Protein AF-A0A924KN36-F1 (afdb_monomer)

Solvent-accessible surface area (backbone atoms only — not comparable to full-atom values): 5949 Å² total; per-residue (Å²): 64,39,38,25,55,24,90,36,31,42,28,86,90,70,80,43,76,40,42,61,75,42,75,45,60,59,66,27,65,76,40,95,80,52,50,82,88,72,61,79,42,69,80,52,89,60,51,69,47,77,50,58,60,70,59,51,55,55,40,48,77,72,33,70,68,56,38,51,54,50,51,52,56,54,51,62,50,49,79,75,40,70,72,63,52,56,54,54,54,50,50,54,57,50,54,62,52,64,78,77,110

Nearest PDB structures (foldseek):
  7ff9-assembly1_B  TM=7.484E-01  e=1.204E-02  Pseudomonas aeruginosa PAO1
  7ff9-assembly4_G  TM=7.423E-01  e=2.787E-02  Pseudomonas aeruginosa PAO1
  4i0b-assembly1_A  TM=7.590E-01  e=3.458E-01  Escherichia coli K-12
  4i01-assembly1_B  TM=7.551E-01  e=3.935E-01  Escherichia coli K-12
  8wtz-assembly1_B  TM=7.582E-01  e=1.977E+00  Arabidopsis thaliana

Secondary structure (DSSP, 8-state):
-EEEE-S-EE-TTT-PPB-TT-EES-HHHHSTT----S--EESS--EEEE--HHHHHHHHHH-HHHHHHHHHHHHHHHTT-HHHHHHHHHHHHHHHHHTT-

Sequence (101 aa):
MDVGRCNTLLPPDIKKRLVAGDMLGEVAIFSDQATRSTTAVCEKECELLRIKREKVLEFFYQDKTLEFQIARALSHYVAGNTEMVADTRAEFSNSARAELA

pLDDT: mean 70.56, std 14.22, range [45.03, 88.56]

Radius of gyration: 15.41 Å; Cα contacts (8 Å, |Δi|>4): 116; chains: 1; bounding box: 33×20×51 Å

Foldseek 3Di:
DKAWAACFKAFPVQRDTDHHGADDLLCLLPDPNSDDPTDIDGPDDMDIDDDDSVVLVVCCVVPPVSVVSSVVNVVVVCVRDVPVVVVVVVVVVVVVVVVVD

Structure (mmCIF, N/CA/C/O backbone):
data_AF-A0A924KN36-F1
#
_entry.id   AF-A0A924KN36-F1
#
loop_
_atom_site.group_PDB
_atom_site.id
_atom_site.type_symbol
_atom_site.label_atom_id
_atom_site.label_alt_id
_atom_site.label_comp_id
_atom_site.label_asym_id
_atom_site.label_entity_id
_atom_site.label_seq_id
_atom_site.pdbx_PDB_ins_code
_atom_site.Cartn_x
_atom_site.Cartn_y
_atom_site.Cartn_z
_atom_site.occupancy
_atom_site.B_iso_or_equiv
_atom_site.auth_seq_id
_atom_site.auth_comp_id
_atom_site.auth_asym_id
_atom_site.auth_atom_id
_atom_site.pdbx_PDB_model_num
ATOM 1 N N . MET A 1 1 ? -5.012 2.715 -1.083 1.00 68.38 1 MET A N 1
ATOM 2 C CA . MET A 1 1 ? -4.383 1.533 -1.697 1.00 68.38 1 MET A CA 1
ATOM 3 C C . MET A 1 1 ? -4.268 1.797 -3.174 1.00 68.38 1 MET A C 1
ATOM 5 O O . MET A 1 1 ? -5.231 2.312 -3.742 1.00 68.38 1 MET A O 1
ATOM 9 N N . ASP A 1 2 ? -3.129 1.464 -3.761 1.00 70.25 2 ASP A N 1
ATOM 10 C CA . ASP A 1 2 ? -2.884 1.656 -5.185 1.00 70.25 2 ASP A CA 1
ATOM 11 C C . ASP A 1 2 ? -2.454 0.309 -5.815 1.00 70.25 2 ASP A C 1
ATOM 13 O O . ASP A 1 2 ? -1.676 -0.430 -5.210 1.00 70.25 2 ASP A O 1
ATOM 17 N N . VAL A 1 3 ? -2.999 -0.038 -6.987 1.00 59.03 3 VAL A N 1
ATOM 18 C CA . VAL A 1 3 ? -2.725 -1.272 -7.759 1.00 59.03 3 VAL A CA 1
ATOM 19 C C . VAL A 1 3 ? -2.538 -0.877 -9.215 1.00 59.03 3 VAL A C 1
ATOM 21 O O . VAL A 1 3 ? -3.402 -0.204 -9.760 1.00 59.03 3 VAL A O 1
ATOM 24 N N . GLY A 1 4 ? -1.458 -1.263 -9.888 1.00 60.97 4 GLY A N 1
ATOM 25 C CA . GLY A 1 4 ? -1.200 -0.683 -11.209 1.00 60.97 4 GLY A CA 1
ATOM 26 C C . GLY A 1 4 ? -0.291 -1.473 -12.123 1.00 60.97 4 GLY A C 1
ATOM 27 O O . GLY A 1 4 ? 0.305 -2.460 -11.707 1.00 60.97 4 GLY A O 1
ATOM 28 N N . ARG A 1 5 ? -0.178 -1.022 -13.379 1.00 56.69 5 ARG A N 1
ATOM 29 C CA . ARG A 1 5 ? 0.869 -1.457 -14.309 1.00 56.69 5 ARG A CA 1
ATOM 30 C C . ARG A 1 5 ? 2.094 -0.596 -14.054 1.00 56.69 5 ARG A C 1
ATOM 32 O O . ARG A 1 5 ? 2.169 0.547 -14.495 1.00 56.69 5 ARG A O 1
ATOM 39 N N . CYS A 1 6 ? 3.050 -1.154 -13.332 1.00 56.19 6 CYS A N 1
ATOM 40 C CA . CYS A 1 6 ? 4.325 -0.507 -13.094 1.00 56.19 6 CYS A CA 1
ATOM 41 C C . CYS A 1 6 ? 5.425 -1.506 -13.413 1.00 56.19 6 CYS A C 1
ATOM 43 O O . CYS A 1 6 ? 5.392 -2.632 -12.932 1.00 56.19 6 CYS A O 1
ATOM 45 N N . ASN A 1 7 ? 6.377 -1.122 -14.262 1.00 50.53 7 ASN A N 1
ATOM 46 C CA . ASN A 1 7 ? 7.494 -2.008 -14.579 1.00 50.53 7 ASN A CA 1
ATOM 47 C C . ASN A 1 7 ? 8.603 -1.926 -13.534 1.00 50.53 7 ASN A C 1
ATOM 49 O O . ASN A 1 7 ? 9.458 -2.805 -13.551 1.00 50.53 7 ASN A O 1
ATOM 53 N N . THR A 1 8 ? 8.586 -0.926 -12.637 1.00 55.38 8 THR A N 1
ATOM 54 C CA . THR A 1 8 ? 9.275 -0.921 -11.336 1.00 55.38 8 THR A CA 1
ATOM 55 C C . THR A 1 8 ? 8.839 0.252 -10.462 1.00 55.38 8 THR A C 1
ATOM 57 O O . THR A 1 8 ? 8.975 1.412 -10.857 1.00 55.38 8 THR A O 1
ATOM 60 N N . LEU A 1 9 ? 8.472 -0.060 -9.221 1.00 56.59 9 LEU A N 1
ATOM 61 C CA . LEU A 1 9 ? 8.456 0.887 -8.111 1.00 56.59 9 LEU A CA 1
ATOM 62 C C . LEU A 1 9 ? 9.396 0.408 -6.999 1.00 56.59 9 LEU A C 1
ATOM 64 O O . LEU A 1 9 ? 9.377 -0.780 -6.672 1.00 56.59 9 LEU A O 1
ATOM 68 N N . LEU A 1 10 ? 10.215 1.310 -6.447 1.00 56.47 10 LEU A N 1
ATOM 69 C CA . LEU A 1 10 ? 11.213 0.984 -5.424 1.00 56.47 10 LEU A CA 1
ATOM 70 C C . LEU A 1 10 ? 10.934 1.776 -4.140 1.00 56.47 10 LEU A C 1
ATOM 72 O O . LEU A 1 10 ? 11.032 3.007 -4.152 1.00 56.47 10 LEU A O 1
ATOM 76 N N . PRO A 1 11 ? 10.585 1.110 -3.027 1.00 58.56 11 PRO A N 1
ATOM 77 C CA . PRO A 1 11 ? 10.660 1.721 -1.719 1.00 58.56 11 PRO A CA 1
ATOM 78 C C . PRO A 1 11 ? 12.130 1.781 -1.293 1.00 58.56 11 PRO A C 1
ATOM 80 O O . PRO A 1 11 ? 12.760 0.719 -1.198 1.00 58.56 11 PRO A O 1
ATOM 83 N N . PRO A 1 12 ? 12.701 2.979 -1.065 1.00 53.84 12 PRO A N 1
ATOM 84 C CA . PRO A 1 12 ? 14.133 3.147 -0.816 1.00 53.84 12 PRO A CA 1
ATOM 85 C C . PRO A 1 12 ? 14.610 2.351 0.406 1.00 53.84 12 PRO A C 1
ATOM 87 O O . PRO A 1 12 ? 15.744 1.879 0.421 1.00 53.84 12 PRO A O 1
ATOM 90 N N . ASP A 1 13 ? 13.716 2.109 1.366 1.00 57.16 13 ASP A N 1
ATOM 91 C CA . ASP A 1 13 ? 14.040 1.456 2.636 1.00 57.16 13 ASP A CA 1
ATOM 92 C C . ASP A 1 13 ? 13.887 -0.076 2.589 1.00 57.16 13 ASP A C 1
ATOM 94 O O . ASP A 1 13 ? 14.480 -0.782 3.397 1.00 57.16 13 ASP A O 1
ATOM 98 N N . ILE A 1 14 ? 13.112 -0.611 1.634 1.00 63.16 14 ILE A N 1
ATOM 99 C CA . ILE A 1 14 ? 12.694 -2.031 1.613 1.00 63.16 14 ILE A CA 1
ATOM 100 C C . ILE A 1 14 ? 13.336 -2.796 0.438 1.00 63.16 14 ILE A C 1
ATOM 102 O O . ILE A 1 14 ? 13.199 -4.011 0.330 1.00 63.16 14 ILE A O 1
ATOM 106 N N . LYS A 1 15 ? 14.065 -2.110 -0.462 1.00 65.56 15 LYS A N 1
ATOM 107 C CA . LYS A 1 15 ? 14.733 -2.695 -1.652 1.00 65.56 15 LYS A CA 1
ATOM 108 C C . LYS A 1 15 ? 13.836 -3.644 -2.470 1.00 65.56 15 LYS A C 1
ATOM 110 O O . LYS A 1 15 ? 14.321 -4.555 -3.140 1.00 65.56 15 LYS A O 1
ATOM 115 N N . LYS A 1 16 ? 12.519 -3.434 -2.433 1.00 71.56 16 LYS A N 1
ATOM 116 C CA . LYS A 1 16 ? 11.531 -4.280 -3.107 1.00 71.56 16 LYS A CA 1
ATOM 117 C C . LYS A 1 16 ? 11.117 -3.637 -4.423 1.00 71.56 16 LYS A C 1
ATOM 119 O O . LYS A 1 16 ? 10.867 -2.442 -4.472 1.00 71.56 16 LYS A O 1
ATOM 124 N N . ARG A 1 17 ? 11.042 -4.421 -5.494 1.00 77.12 17 ARG A N 1
ATOM 125 C CA . ARG A 1 17 ? 10.588 -3.966 -6.814 1.00 77.12 17 ARG A CA 1
ATOM 126 C C . ARG A 1 17 ? 9.138 -4.395 -6.995 1.00 77.12 17 ARG A C 1
ATOM 128 O O . ARG A 1 17 ? 8.881 -5.593 -6.957 1.00 77.12 17 ARG A O 1
ATOM 135 N N . LEU A 1 18 ? 8.221 -3.443 -7.159 1.00 79.25 18 LEU A N 1
ATOM 136 C CA . LEU A 1 18 ? 6.828 -3.757 -7.496 1.00 79.25 18 LEU A CA 1
ATOM 137 C C . LEU A 1 18 ? 6.640 -3.820 -9.012 1.00 79.25 18 LEU A C 1
ATOM 139 O O . LEU A 1 18 ? 7.189 -2.983 -9.738 1.00 79.25 18 LEU A O 1
ATOM 143 N N . VAL A 1 19 ? 5.858 -4.796 -9.461 1.00 80.06 19 VAL A N 1
ATOM 144 C CA . VAL A 1 19 ? 5.500 -5.034 -10.861 1.00 80.06 19 VAL A CA 1
ATOM 145 C C . VAL A 1 19 ? 3.999 -4.850 -11.102 1.00 80.06 19 VAL A C 1
ATOM 147 O O . VAL A 1 19 ? 3.222 -4.572 -10.189 1.00 80.06 19 VAL A O 1
ATOM 150 N N . ALA A 1 20 ? 3.570 -4.989 -12.358 1.00 83.50 20 ALA A N 1
ATOM 151 C CA . ALA A 1 20 ? 2.166 -4.883 -12.716 1.00 83.50 20 ALA A CA 1
ATOM 152 C C . ALA A 1 20 ? 1.289 -5.885 -11.942 1.00 83.50 20 ALA A C 1
ATOM 154 O O . ALA A 1 20 ? 1.548 -7.086 -11.971 1.00 83.50 20 ALA A O 1
ATOM 155 N N . GLY A 1 21 ? 0.227 -5.386 -11.307 1.00 81.19 21 GLY A N 1
ATOM 156 C CA . GLY A 1 21 ? -0.683 -6.188 -10.481 1.00 81.19 21 GLY A CA 1
ATOM 157 C C . GLY A 1 21 ? -0.294 -6.268 -9.004 1.00 81.19 21 GLY A C 1
ATOM 158 O O . GLY A 1 21 ? -1.105 -6.728 -8.202 1.00 81.19 21 GLY A O 1
ATOM 159 N N . ASP A 1 22 ? 0.886 -5.772 -8.628 1.00 81.44 22 ASP A N 1
ATOM 160 C CA . ASP A 1 22 ? 1.234 -5.616 -7.221 1.00 81.44 22 ASP A CA 1
ATOM 161 C C . ASP A 1 22 ? 0.412 -4.499 -6.568 1.00 81.44 22 ASP A C 1
ATOM 163 O O . ASP A 1 22 ? -0.014 -3.527 -7.202 1.00 81.44 22 ASP A O 1
ATOM 167 N N . MET A 1 23 ? 0.220 -4.653 -5.262 1.00 80.81 23 MET A N 1
ATOM 168 C CA . MET A 1 23 ? -0.523 -3.737 -4.410 1.00 80.81 23 MET A CA 1
ATOM 169 C C . MET A 1 23 ? 0.431 -2.998 -3.473 1.00 80.81 23 MET A C 1
ATOM 171 O O . MET A 1 23 ? 1.388 -3.591 -2.975 1.00 80.81 23 MET A O 1
ATOM 175 N N . LEU A 1 24 ? 0.150 -1.718 -3.215 1.00 84.38 24 LEU A N 1
ATOM 176 C CA . LEU A 1 24 ? 0.857 -0.933 -2.205 1.00 84.38 24 LEU A CA 1
ATOM 177 C C . LEU A 1 24 ? -0.070 -0.053 -1.355 1.00 84.38 24 LEU A C 1
ATOM 179 O O . LEU A 1 24 ? -1.178 0.333 -1.752 1.00 84.38 24 LEU A O 1
ATOM 183 N N . GLY A 1 25 ? 0.434 0.312 -0.176 1.00 82.44 25 GLY A N 1
ATOM 184 C CA . GLY A 1 25 ? -0.260 1.168 0.787 1.00 82.44 25 GLY A CA 1
ATOM 185 C C . GLY A 1 25 ? -1.289 0.419 1.634 1.00 82.44 25 GLY A C 1
ATOM 186 O O . GLY A 1 25 ? -2.144 1.047 2.252 1.00 82.44 25 GLY A O 1
ATOM 187 N N . GLU A 1 26 ? -1.216 -0.907 1.647 1.00 81.81 26 GLU A N 1
ATOM 188 C CA . GLU A 1 26 ? -2.020 -1.818 2.451 1.00 81.81 26 GLU A CA 1
ATOM 189 C C . GLU A 1 26 ? -1.683 -1.713 3.939 1.00 81.81 26 GLU A C 1
ATOM 191 O O . GLU A 1 26 ? -2.592 -1.659 4.759 1.00 81.81 26 GLU A O 1
ATOM 196 N N . VAL A 1 27 ? -0.404 -1.557 4.300 1.00 81.25 27 VAL A N 1
ATOM 197 C CA . VAL A 1 27 ? 0.014 -1.411 5.707 1.00 81.25 27 VAL A CA 1
ATOM 198 C C . VAL A 1 27 ? -0.671 -0.210 6.362 1.00 81.25 27 VAL A C 1
ATOM 200 O O . VAL A 1 27 ? -1.223 -0.319 7.451 1.00 81.25 27 VAL A O 1
ATOM 203 N N . ALA A 1 28 ? -0.727 0.923 5.658 1.00 82.75 28 ALA A N 1
ATOM 204 C CA . ALA A 1 28 ? -1.367 2.137 6.156 1.00 82.75 28 ALA A CA 1
ATOM 205 C C . ALA A 1 28 ? -2.894 2.012 6.297 1.00 82.75 28 ALA A C 1
ATOM 207 O O . ALA A 1 28 ? -3.503 2.856 6.940 1.00 82.75 28 ALA A O 1
ATOM 208 N N . ILE A 1 29 ? -3.540 1.011 5.690 1.00 83.44 29 ILE A N 1
ATOM 209 C CA . ILE A 1 29 ? -4.986 0.764 5.845 1.00 83.44 29 ILE A CA 1
ATOM 210 C C . ILE A 1 29 ? -5.278 0.040 7.156 1.00 83.44 29 ILE A C 1
ATOM 212 O O . ILE A 1 29 ? -6.335 0.267 7.738 1.00 83.44 29 ILE A O 1
ATOM 216 N N . PHE A 1 30 ? -4.350 -0.796 7.618 1.00 79.12 30 PHE A N 1
ATOM 217 C CA . PHE A 1 30 ? -4.535 -1.646 8.794 1.00 79.12 30 PHE A CA 1
ATOM 218 C C . PHE A 1 30 ? -3.700 -1.210 10.002 1.00 79.12 30 PHE A C 1
ATOM 220 O O . PHE A 1 30 ? -3.836 -1.805 11.060 1.00 79.12 30 PHE A O 1
ATOM 227 N N . SER A 1 31 ? -2.875 -0.165 9.876 1.00 77.31 31 SER A N 1
ATOM 228 C CA . SER A 1 31 ? -2.196 0.445 11.019 1.00 77.31 31 SER A CA 1
ATOM 229 C C . SER A 1 31 ? -3.127 1.360 11.816 1.00 77.31 31 SER A C 1
ATOM 231 O O . SER A 1 31 ? -3.960 2.077 11.240 1.00 77.31 31 SER A O 1
ATOM 233 N N . ASP A 1 32 ? -2.929 1.382 13.136 1.00 73.38 32 ASP A N 1
ATOM 234 C CA . ASP A 1 32 ? -3.721 2.175 14.087 1.00 73.38 32 ASP A CA 1
ATOM 235 C C . ASP A 1 32 ? -3.716 3.666 13.753 1.00 73.38 32 ASP A C 1
ATOM 237 O O . ASP A 1 32 ? -4.742 4.339 13.822 1.00 73.38 32 ASP A O 1
ATOM 241 N N . GLN A 1 33 ? -2.558 4.186 13.338 1.00 76.94 33 GLN A N 1
ATOM 242 C CA . GLN A 1 33 ? -2.384 5.610 13.043 1.00 76.94 33 GLN A CA 1
ATOM 243 C C . GLN A 1 33 ? -2.534 5.965 11.561 1.00 76.94 33 GLN A C 1
ATOM 245 O O . GLN A 1 33 ? -2.345 7.121 11.188 1.00 76.94 33 GLN A O 1
ATOM 250 N N . ALA A 1 34 ? -2.858 4.996 10.700 1.00 78.69 34 ALA A N 1
ATOM 251 C CA . ALA A 1 34 ? -2.997 5.205 9.258 1.00 78.69 34 ALA A CA 1
ATOM 252 C C . ALA A 1 34 ? -1.774 5.869 8.585 1.00 78.69 34 ALA A C 1
ATOM 254 O O . ALA A 1 34 ? -1.899 6.561 7.569 1.00 78.69 34 ALA A O 1
ATOM 255 N N . THR A 1 35 ? -0.582 5.692 9.156 1.00 78.06 35 THR A N 1
ATOM 256 C CA . THR A 1 35 ? 0.641 6.364 8.711 1.00 78.06 35 THR A CA 1
ATOM 257 C C . THR A 1 35 ? 1.287 5.645 7.531 1.00 78.06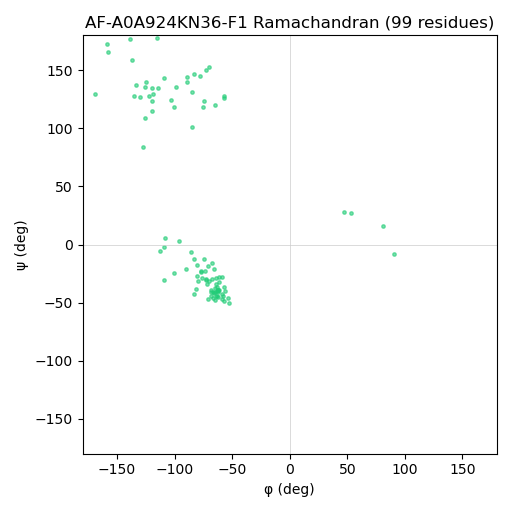 35 THR A C 1
ATOM 259 O O . THR A 1 35 ? 1.235 4.421 7.394 1.00 78.06 35 THR A O 1
ATOM 262 N N . ARG A 1 36 ? 1.920 6.427 6.649 1.00 80.81 36 ARG A N 1
ATOM 263 C CA . ARG A 1 36 ? 2.738 5.900 5.552 1.00 80.81 36 ARG A CA 1
ATOM 264 C C . ARG A 1 36 ? 3.950 5.173 6.146 1.00 80.81 36 ARG A C 1
ATOM 266 O O . ARG A 1 36 ? 4.759 5.810 6.810 1.00 80.81 36 ARG A O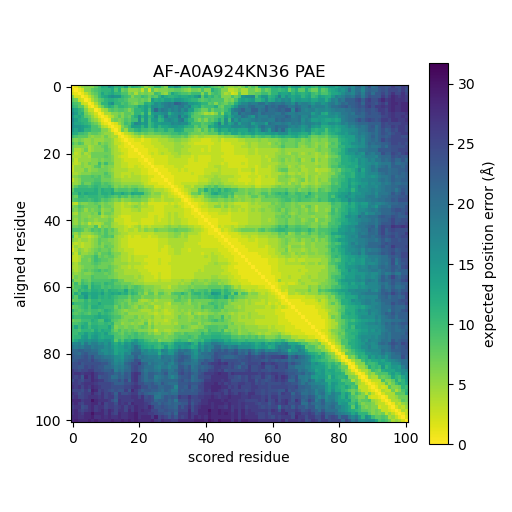 1
ATOM 273 N N . SER A 1 37 ? 4.095 3.880 5.855 1.00 78.62 37 SER A N 1
ATOM 274 C CA . SER A 1 37 ? 5.209 3.064 6.359 1.00 78.62 37 SER A CA 1
ATOM 275 C C . SER A 1 37 ? 6.510 3.230 5.567 1.00 78.62 37 SER A C 1
ATOM 277 O O . SER A 1 37 ? 7.587 3.032 6.112 1.00 78.62 37 SER A O 1
ATOM 279 N N . THR A 1 38 ? 6.431 3.592 4.283 1.00 79.75 38 THR A N 1
ATOM 280 C CA . THR A 1 38 ? 7.599 3.860 3.428 1.00 79.75 38 THR A CA 1
ATOM 281 C C . THR A 1 38 ? 7.219 4.747 2.240 1.00 79.75 38 THR A C 1
ATOM 283 O O . THR A 1 38 ? 6.038 4.946 1.929 1.00 79.75 38 THR A O 1
ATOM 286 N N . THR A 1 39 ? 8.219 5.296 1.558 1.00 81.62 39 THR A N 1
ATOM 287 C CA . THR A 1 39 ? 8.028 6.060 0.321 1.00 81.62 39 THR A CA 1
ATOM 288 C C . THR A 1 39 ? 8.079 5.132 -0.882 1.00 81.62 39 THR A C 1
ATOM 290 O O . THR A 1 39 ? 8.842 4.186 -0.903 1.00 81.62 39 THR A O 1
ATOM 293 N N . ALA A 1 40 ? 7.269 5.401 -1.897 1.00 81.44 40 ALA A N 1
ATOM 294 C CA . ALA A 1 40 ? 7.211 4.629 -3.126 1.00 81.44 40 ALA A CA 1
ATOM 295 C C . ALA A 1 40 ? 7.571 5.557 -4.293 1.00 81.44 40 ALA A C 1
ATOM 297 O O . ALA A 1 40 ? 6.936 6.603 -4.439 1.00 81.44 40 ALA A O 1
ATOM 298 N N . VAL A 1 41 ? 8.592 5.209 -5.083 1.00 83.69 41 VAL A N 1
ATOM 299 C CA . VAL A 1 41 ? 9.061 6.029 -6.216 1.00 83.69 41 VAL A CA 1
ATOM 300 C C . VAL A 1 41 ? 8.998 5.222 -7.509 1.00 83.69 41 VAL A C 1
ATOM 302 O O . VAL A 1 41 ? 9.527 4.111 -7.580 1.00 83.69 41 VAL A O 1
ATOM 305 N N . CYS A 1 42 ? 8.350 5.780 -8.531 1.00 83.69 42 CYS A N 1
ATOM 306 C CA . CYS A 1 42 ? 8.293 5.180 -9.860 1.00 83.69 42 CYS A CA 1
ATOM 307 C C . CYS A 1 42 ? 9.645 5.353 -10.570 1.00 83.69 42 CYS A C 1
ATOM 309 O O . CYS A 1 42 ? 10.107 6.479 -10.740 1.00 83.69 42 CYS A O 1
ATOM 311 N N . GLU A 1 43 ? 10.270 4.260 -11.018 1.00 82.50 43 GLU A N 1
ATOM 312 C CA . GLU A 1 43 ? 11.492 4.339 -11.844 1.00 82.50 43 GLU A CA 1
ATOM 313 C C . GLU A 1 43 ? 11.185 4.704 -13.307 1.00 82.50 43 GLU A C 1
ATOM 315 O O . GLU A 1 43 ? 12.055 5.171 -14.040 1.00 82.50 43 GLU A O 1
ATOM 320 N N . LYS A 1 44 ? 9.951 4.438 -13.747 1.00 81.31 44 LYS A N 1
ATOM 321 C CA . LYS A 1 44 ? 9.436 4.685 -15.099 1.00 81.31 44 LYS A CA 1
ATOM 322 C C . LYS A 1 44 ? 8.012 5.228 -15.010 1.00 81.31 44 LYS A C 1
ATOM 324 O O . LYS A 1 44 ? 7.443 5.304 -13.925 1.00 81.31 44 LYS A O 1
ATOM 329 N N . GLU A 1 45 ? 7.426 5.567 -16.151 1.00 84.19 45 GLU A N 1
ATOM 330 C CA . GLU A 1 45 ? 5.996 5.854 -16.234 1.00 84.19 45 GLU A CA 1
ATOM 331 C C . GLU A 1 45 ? 5.183 4.649 -15.729 1.00 84.19 45 GLU A C 1
ATOM 333 O O . GLU A 1 45 ? 5.404 3.512 -16.156 1.00 84.19 45 GLU A O 1
ATOM 338 N N . CYS A 1 46 ? 4.295 4.898 -14.766 1.00 85.25 46 CYS A N 1
ATOM 339 C CA . CYS A 1 46 ? 3.458 3.883 -14.138 1.00 85.25 46 CYS A CA 1
ATOM 340 C C . CYS A 1 46 ? 2.015 4.378 -14.068 1.00 85.25 46 CYS A C 1
ATOM 342 O O . CYS A 1 46 ? 1.759 5.520 -13.689 1.00 85.25 46 CYS A O 1
ATOM 344 N N . GLU A 1 47 ? 1.077 3.488 -14.374 1.00 87.31 47 GLU A N 1
ATOM 345 C CA . GLU A 1 47 ? -0.354 3.731 -14.210 1.00 87.31 47 GLU A CA 1
ATOM 346 C C . GLU A 1 47 ? -0.840 3.006 -12.960 1.00 87.31 47 GLU A C 1
ATOM 348 O O . GLU A 1 47 ? -0.665 1.791 -12.842 1.00 87.31 47 GLU A O 1
ATOM 353 N N . LEU A 1 48 ? -1.459 3.741 -12.034 1.00 86.69 48 LEU A N 1
ATOM 354 C CA . LEU A 1 48 ? -1.963 3.211 -10.770 1.00 86.69 48 LEU A CA 1
ATOM 355 C C . LEU A 1 48 ? -3.482 3.398 -10.673 1.00 86.69 48 LEU A C 1
ATOM 357 O O . LEU A 1 48 ? -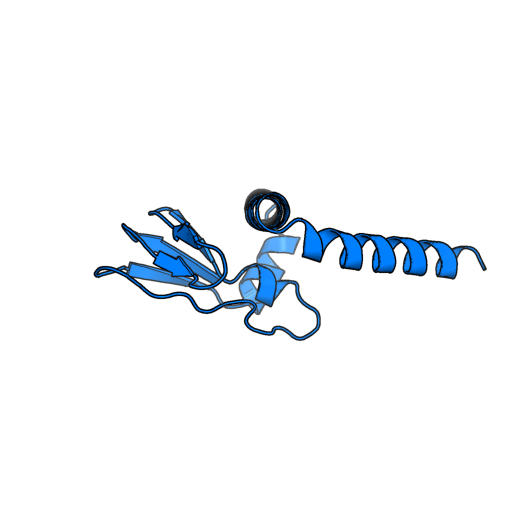4.000 4.499 -10.846 1.00 86.69 48 LEU A O 1
ATOM 361 N N . LEU A 1 49 ? -4.190 2.325 -10.339 1.00 87.12 49 LEU A N 1
ATOM 362 C CA . LEU A 1 49 ? -5.578 2.341 -9.894 1.00 87.12 49 LEU A CA 1
ATOM 363 C C . LEU A 1 49 ? -5.601 2.610 -8.396 1.00 87.12 49 LEU A C 1
ATOM 365 O O . LEU A 1 49 ? -4.909 1.938 -7.637 1.00 87.12 49 LEU A O 1
ATOM 369 N N . ARG A 1 50 ? -6.427 3.560 -7.961 1.00 88.19 50 ARG A N 1
ATOM 370 C CA . ARG A 1 50 ? -6.522 3.967 -6.558 1.00 88.19 50 ARG A CA 1
ATOM 371 C C . ARG A 1 50 ? -7.881 3.626 -5.973 1.00 88.19 50 ARG A C 1
ATOM 373 O O . ARG A 1 50 ? -8.912 3.961 -6.548 1.00 88.19 50 ARG A O 1
ATOM 380 N N . ILE A 1 51 ? -7.875 3.063 -4.770 1.00 87.50 51 ILE A N 1
ATOM 381 C CA . ILE A 1 51 ? -9.072 2.867 -3.949 1.00 87.50 51 ILE A CA 1
ATOM 382 C C . ILE A 1 51 ? -8.882 3.505 -2.566 1.00 87.50 51 ILE A C 1
ATOM 384 O O . ILE A 1 51 ? -7.795 3.475 -1.969 1.00 87.50 51 ILE A O 1
ATOM 388 N N . LYS A 1 52 ? -9.956 4.134 -2.076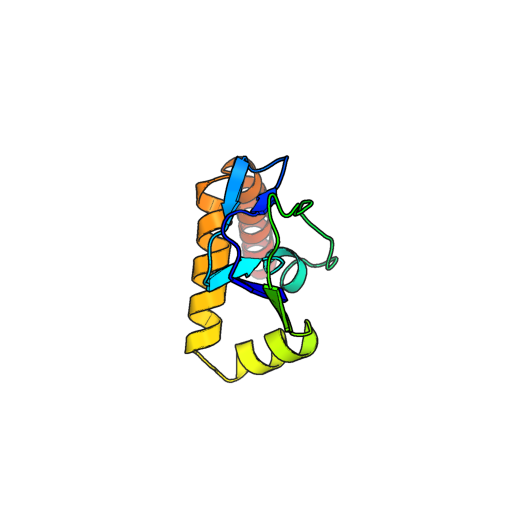 1.00 88.56 52 LYS A N 1
ATOM 389 C CA . LYS A 1 52 ? -10.002 4.789 -0.763 1.00 88.56 52 LYS A CA 1
ATOM 390 C C . LYS A 1 52 ? -10.033 3.759 0.369 1.00 88.56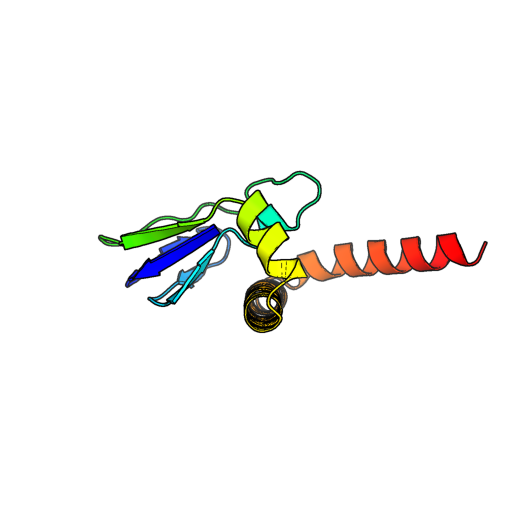 52 LYS A C 1
ATOM 392 O O . LYS A 1 52 ? -10.582 2.673 0.192 1.00 88.56 52 LYS A O 1
ATOM 397 N N . ARG A 1 53 ? -9.483 4.118 1.535 1.00 86.50 53 ARG A N 1
ATOM 398 C CA . ARG A 1 53 ? -9.401 3.244 2.721 1.00 86.50 53 ARG A CA 1
ATOM 399 C C . ARG A 1 53 ? -10.771 2.696 3.108 1.00 86.50 53 ARG A C 1
ATOM 401 O O . ARG A 1 53 ? -10.906 1.501 3.332 1.00 86.50 53 ARG A O 1
ATOM 408 N N . GLU A 1 54 ? -11.778 3.557 3.137 1.00 87.88 54 GLU A N 1
ATOM 409 C CA . GLU A 1 54 ? -13.126 3.218 3.592 1.00 87.88 54 GLU A CA 1
ATOM 410 C C . GLU A 1 54 ? -13.742 2.134 2.704 1.00 87.88 54 GLU A C 1
ATOM 412 O O . GLU A 1 54 ? -14.347 1.195 3.207 1.00 87.88 54 GLU A O 1
ATOM 417 N N . LYS A 1 55 ? -13.505 2.209 1.386 1.00 87.50 55 LYS A N 1
ATOM 418 C CA . LYS A 1 55 ? -13.965 1.186 0.440 1.00 87.50 55 LYS A CA 1
ATOM 419 C C . LYS A 1 55 ? -13.197 -0.122 0.547 1.00 87.50 55 LYS A C 1
ATOM 421 O O . LYS A 1 55 ? -13.795 -1.176 0.378 1.00 87.50 55 LYS A O 1
ATOM 426 N N . VAL A 1 56 ? -11.903 -0.073 0.860 1.00 85.75 56 VAL A N 1
ATOM 427 C CA . VAL A 1 56 ? -11.134 -1.295 1.135 1.00 85.75 56 VAL A CA 1
ATOM 428 C C . VAL A 1 56 ? -11.670 -1.995 2.380 1.00 85.75 56 VAL A C 1
ATOM 430 O O . VAL A 1 56 ? -11.870 -3.200 2.337 1.00 85.75 56 VAL A O 1
ATOM 433 N N . LEU A 1 57 ? -11.951 -1.254 3.456 1.00 84.56 57 LEU A N 1
ATOM 434 C CA . LEU A 1 57 ? -12.515 -1.823 4.683 1.00 84.56 57 LEU A CA 1
ATOM 435 C C . LEU A 1 57 ? -13.931 -2.369 4.463 1.00 84.56 57 LEU A C 1
ATOM 437 O O . LEU A 1 57 ? -14.235 -3.462 4.922 1.00 84.56 57 LEU A O 1
ATOM 441 N N . GLU A 1 58 ? -14.778 -1.655 3.720 1.00 86.56 58 GLU A N 1
ATOM 442 C CA . GLU A 1 58 ? -16.111 -2.139 3.336 1.00 86.56 58 GLU A CA 1
ATOM 443 C C . GLU A 1 58 ? -16.029 -3.470 2.578 1.00 86.56 58 GLU A C 1
ATOM 445 O O . GLU A 1 58 ? -16.698 -4.433 2.951 1.00 86.56 58 GLU A O 1
ATOM 450 N N . PHE A 1 59 ? -15.160 -3.558 1.567 1.00 84.06 59 PHE A N 1
ATOM 451 C CA . PHE A 1 59 ? -14.975 -4.793 0.810 1.00 84.06 59 PHE A CA 1
ATOM 452 C C . PHE A 1 59 ? -14.283 -5.893 1.608 1.00 84.06 59 PHE A C 1
ATOM 454 O O . PHE A 1 59 ? -14.602 -7.057 1.404 1.00 84.06 59 PHE A O 1
ATOM 461 N N . PHE A 1 60 ? -13.391 -5.561 2.541 1.00 80.12 60 PHE A N 1
ATOM 462 C CA . PHE A 1 60 ? -12.764 -6.545 3.423 1.00 80.12 60 PHE A CA 1
ATOM 463 C C . PHE A 1 60 ? -13.811 -7.346 4.214 1.00 80.12 60 PHE A C 1
ATOM 465 O O . PHE A 1 60 ? -13.662 -8.551 4.392 1.00 80.12 60 PHE A O 1
ATOM 472 N N . TYR A 1 61 ? -14.909 -6.706 4.625 1.00 80.06 61 TYR A N 1
ATOM 473 C CA . TYR A 1 61 ? -16.013 -7.385 5.311 1.00 80.06 61 TYR A CA 1
ATOM 474 C C . TYR A 1 61 ? -16.974 -8.135 4.375 1.00 80.06 61 TYR A C 1
ATOM 476 O O . TYR A 1 61 ? -17.741 -8.974 4.847 1.00 80.06 61 TYR A O 1
ATOM 484 N N . GLN A 1 62 ? -16.963 -7.843 3.072 1.00 86.50 62 GLN A N 1
ATOM 485 C CA . GLN A 1 62 ? -17.952 -8.348 2.109 1.00 86.50 62 GLN A CA 1
ATOM 486 C C . GLN A 1 62 ? -17.394 -9.390 1.128 1.00 86.50 62 GLN A C 1
ATOM 488 O O . GLN A 1 62 ? -18.137 -10.267 0.691 1.00 86.50 62 GLN A O 1
ATOM 493 N N . ASP A 1 63 ? -16.108 -9.315 0.782 1.00 82.88 63 ASP A N 1
ATOM 494 C CA . ASP A 1 63 ? -15.468 -10.127 -0.254 1.00 82.88 63 ASP A CA 1
ATOM 495 C C . ASP A 1 63 ? -14.240 -10.869 0.293 1.00 82.88 63 ASP A C 1
ATOM 497 O O . ASP A 1 63 ? -13.166 -10.305 0.524 1.00 82.88 63 ASP A O 1
ATOM 501 N N . LYS A 1 64 ? -14.394 -12.190 0.430 1.00 79.62 64 LYS A N 1
ATOM 502 C CA . LYS A 1 64 ? -13.339 -13.105 0.886 1.00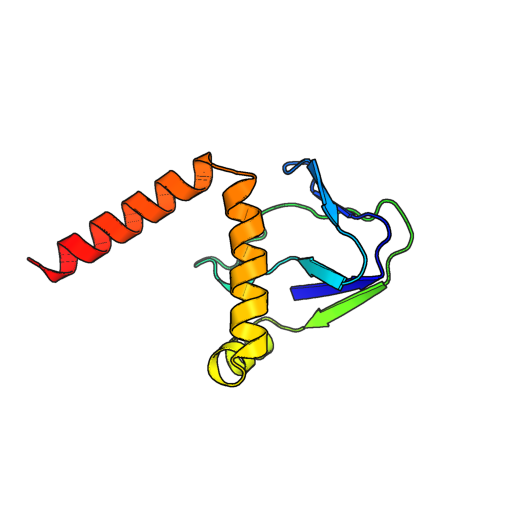 79.62 64 LYS A CA 1
ATOM 503 C C . LYS A 1 64 ? -12.122 -13.136 -0.036 1.00 79.62 64 LYS A C 1
ATOM 505 O O . LYS A 1 64 ? -11.011 -13.386 0.424 1.00 79.62 64 LYS A O 1
ATOM 510 N N . THR A 1 65 ? -12.296 -12.872 -1.325 1.00 83.00 65 THR A N 1
ATOM 511 C CA . THR A 1 65 ? -11.192 -12.849 -2.291 1.00 83.00 65 THR A CA 1
ATOM 512 C C . THR A 1 65 ? -10.269 -11.673 -2.012 1.00 83.00 65 THR A C 1
ATOM 514 O O . THR A 1 65 ? -9.046 -11.832 -1.998 1.00 83.00 65 THR A O 1
ATOM 517 N N . LEU A 1 66 ? -10.850 -10.501 -1.746 1.00 78.50 66 LEU A N 1
ATOM 518 C CA . LEU A 1 66 ? -10.085 -9.308 -1.409 1.00 78.50 66 LEU A CA 1
ATOM 519 C C . LEU A 1 66 ? -9.373 -9.466 -0.060 1.00 78.50 66 LEU A C 1
ATOM 521 O O . LEU A 1 66 ? -8.199 -9.111 0.053 1.00 78.50 66 LEU A O 1
ATOM 525 N N . GLU A 1 67 ? -10.048 -10.051 0.933 1.00 78.62 67 GLU A N 1
ATOM 526 C CA . GLU A 1 67 ? -9.461 -10.385 2.2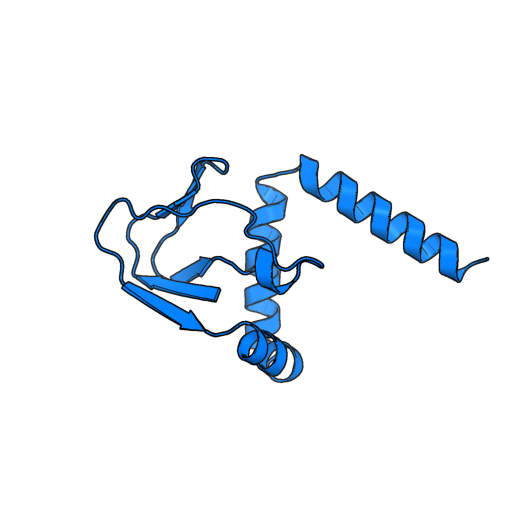38 1.00 78.62 67 GLU A CA 1
ATOM 527 C C . GLU A 1 67 ? -8.166 -11.206 2.074 1.00 78.62 67 GLU A C 1
ATOM 529 O O . GLU A 1 67 ? -7.110 -10.824 2.587 1.00 78.62 67 GLU A O 1
ATOM 534 N N . PHE A 1 68 ? -8.204 -12.282 1.276 1.00 81.44 68 PHE A N 1
ATOM 535 C CA . PHE A 1 68 ? -7.027 -13.116 1.008 1.00 81.44 68 PHE A CA 1
ATOM 536 C C . PHE A 1 68 ? -5.913 -12.380 0.254 1.00 81.44 68 PHE A C 1
ATOM 538 O O . PHE A 1 68 ? -4.732 -12.601 0.538 1.00 81.44 68 PHE A O 1
ATOM 545 N N . GLN A 1 69 ? -6.251 -11.507 -0.698 1.00 80.81 69 GLN A N 1
ATOM 546 C CA . GLN A 1 69 ? -5.252 -10.714 -1.424 1.00 80.81 69 GLN A CA 1
ATOM 547 C C . GLN A 1 69 ? -4.516 -9.744 -0.496 1.00 80.81 69 GLN A C 1
ATOM 549 O O . GLN A 1 69 ? -3.291 -9.628 -0.573 1.00 80.81 69 GLN A O 1
ATOM 554 N N . ILE A 1 70 ? -5.242 -9.111 0.424 1.00 78.62 70 ILE A N 1
ATOM 555 C CA . ILE A 1 70 ? -4.677 -8.231 1.448 1.00 78.62 70 ILE A CA 1
ATOM 556 C C . ILE A 1 70 ? -3.779 -9.016 2.408 1.00 78.62 70 ILE A C 1
ATOM 558 O O . ILE A 1 70 ? -2.635 -8.619 2.629 1.00 78.62 70 ILE A O 1
ATOM 562 N N . ALA A 1 71 ? -4.242 -10.158 2.924 1.00 78.94 71 ALA A N 1
ATOM 563 C CA . ALA A 1 71 ? -3.446 -11.006 3.811 1.00 78.94 71 ALA A CA 1
ATOM 564 C C . ALA A 1 71 ? -2.140 -11.474 3.142 1.00 78.94 71 ALA A C 1
ATOM 566 O O . ALA A 1 71 ? -1.061 -11.414 3.739 1.00 78.94 71 ALA A O 1
ATOM 567 N N . ARG A 1 72 ? -2.208 -11.877 1.866 1.00 78.50 72 ARG A N 1
ATOM 568 C CA . ARG A 1 72 ? -1.027 -12.251 1.080 1.00 78.50 72 ARG A CA 1
ATOM 569 C C . ARG A 1 72 ? -0.074 -11.070 0.896 1.00 78.50 72 ARG A C 1
ATOM 571 O O . ARG A 1 72 ? 1.129 -11.247 1.088 1.00 78.50 72 ARG A O 1
ATOM 578 N N . ALA A 1 73 ? -0.580 -9.881 0.574 1.00 75.38 73 ALA A N 1
ATOM 579 C CA . ALA A 1 73 ? 0.245 -8.679 0.451 1.00 75.38 73 ALA A CA 1
ATOM 580 C C . ALA A 1 73 ? 0.984 -8.360 1.764 1.00 75.38 73 ALA A C 1
ATOM 582 O O . ALA A 1 73 ? 2.207 -8.207 1.749 1.00 75.38 73 ALA A O 1
ATOM 583 N N . LEU A 1 74 ? 0.278 -8.396 2.900 1.00 74.94 74 LEU A N 1
ATOM 584 C CA . LEU A 1 74 ? 0.860 -8.194 4.233 1.00 74.94 74 LEU A CA 1
ATOM 585 C C . LEU A 1 74 ? 1.919 -9.258 4.576 1.00 74.94 74 LEU A C 1
ATOM 587 O O . LEU A 1 74 ? 2.977 -8.927 5.115 1.00 74.94 74 LEU A O 1
ATOM 591 N N . SER A 1 75 ? 1.709 -10.526 4.199 1.00 70.12 75 SER A N 1
ATOM 592 C CA . SER A 1 75 ? 2.703 -11.592 4.420 1.00 70.12 75 SER A CA 1
ATOM 593 C C . SER A 1 75 ? 4.033 -11.336 3.698 1.00 70.12 75 SER A C 1
ATOM 595 O O . SER A 1 75 ? 5.107 -11.663 4.209 1.00 70.12 75 SER A O 1
ATOM 597 N N . HIS A 1 76 ? 3.986 -10.680 2.534 1.00 65.50 76 HIS A N 1
ATOM 598 C CA . HIS A 1 76 ? 5.183 -10.300 1.790 1.00 65.50 76 HIS A CA 1
ATOM 599 C C . HIS A 1 76 ? 5.941 -9.121 2.415 1.00 65.50 76 HIS A C 1
ATOM 601 O O . HIS A 1 76 ? 7.063 -8.846 1.987 1.00 65.50 76 HIS A O 1
ATOM 607 N N . TYR A 1 77 ? 5.345 -8.416 3.376 1.00 63.75 77 TYR A N 1
ATOM 608 C CA . TYR A 1 77 ? 6.020 -7.394 4.175 1.00 63.75 77 TYR A CA 1
ATOM 609 C C . TYR A 1 77 ? 6.789 -8.044 5.337 1.00 63.75 77 TYR A C 1
ATOM 611 O O . TYR A 1 77 ? 7.956 -7.742 5.575 1.00 63.75 77 TYR A O 1
ATOM 619 N N . VAL A 1 78 ? 6.162 -9.030 5.986 1.00 58.09 78 VAL A N 1
ATOM 620 C CA . VAL A 1 78 ? 6.715 -9.823 7.098 1.00 58.09 78 VAL A CA 1
ATOM 621 C C . VAL A 1 78 ? 7.939 -10.649 6.686 1.00 58.09 78 VAL A C 1
ATOM 623 O O . VAL A 1 78 ? 8.921 -10.711 7.421 1.00 58.09 78 VAL A O 1
ATOM 626 N N . ALA A 1 79 ? 7.918 -11.247 5.493 1.00 55.88 79 ALA A N 1
ATOM 627 C CA . ALA A 1 79 ? 9.026 -12.071 5.005 1.00 55.88 79 ALA A CA 1
ATOM 628 C C . ALA A 1 79 ? 10.296 -11.269 4.641 1.00 55.88 79 ALA A C 1
ATOM 630 O O . ALA A 1 79 ? 11.369 -11.858 4.530 1.00 55.88 79 ALA A O 1
ATOM 631 N N . GLY A 1 80 ? 10.180 -9.950 4.433 1.00 50.66 80 GLY A N 1
ATOM 632 C CA . GLY A 1 80 ? 11.300 -9.062 4.088 1.00 50.66 80 GLY A CA 1
ATOM 633 C C . GLY A 1 80 ? 11.859 -8.254 5.265 1.00 50.66 80 GLY A C 1
ATOM 634 O O . GLY A 1 80 ? 13.030 -7.893 5.233 1.00 50.66 80 GLY A O 1
ATOM 635 N N . ASN A 1 81 ? 11.049 -8.016 6.306 1.00 51.34 81 ASN A N 1
ATOM 636 C CA . ASN A 1 81 ? 11.398 -7.235 7.497 1.00 51.34 81 ASN A CA 1
ATOM 637 C C . ASN A 1 81 ? 11.095 -8.041 8.777 1.00 51.34 81 ASN A C 1
ATOM 639 O O . ASN A 1 81 ? 10.047 -7.874 9.403 1.00 51.34 81 ASN A O 1
ATOM 643 N N . THR A 1 82 ? 12.024 -8.905 9.196 1.00 49.44 82 THR A N 1
ATOM 644 C CA . THR A 1 82 ? 11.880 -9.749 10.401 1.00 49.44 82 THR A CA 1
ATOM 645 C C . THR A 1 82 ? 11.841 -8.970 11.718 1.00 49.44 82 THR A C 1
ATOM 647 O O . THR A 1 82 ? 11.319 -9.482 12.705 1.00 49.44 82 THR A O 1
ATOM 650 N N . GLU A 1 83 ? 12.347 -7.736 11.755 1.00 51.44 83 GLU A N 1
ATOM 651 C CA . GLU A 1 83 ? 12.391 -6.925 12.982 1.00 51.44 83 GLU A CA 1
ATOM 652 C C . GLU A 1 83 ? 11.007 -6.408 13.407 1.00 51.44 83 GLU A C 1
ATOM 654 O O . GLU A 1 83 ? 10.719 -6.320 14.595 1.00 51.44 83 GLU A O 1
ATOM 659 N N . MET A 1 84 ? 10.103 -6.161 12.454 1.00 46.09 84 MET A N 1
ATOM 660 C CA . MET A 1 84 ? 8.777 -5.586 12.727 1.00 46.09 84 MET A CA 1
ATOM 661 C C . MET A 1 84 ? 7.780 -6.615 13.301 1.00 46.09 84 MET A C 1
ATOM 663 O O . MET A 1 84 ? 6.831 -6.262 13.991 1.00 46.09 84 MET A O 1
ATOM 667 N N . VAL A 1 85 ? 8.010 -7.909 13.050 1.00 49.50 85 VAL A N 1
ATOM 668 C CA . VAL A 1 85 ? 7.164 -9.026 13.523 1.00 49.50 85 VAL A CA 1
ATOM 669 C C . VAL A 1 85 ? 7.326 -9.265 15.023 1.00 49.50 85 VAL A C 1
ATOM 671 O O . VAL A 1 85 ? 6.404 -9.747 15.686 1.00 49.50 85 VAL A O 1
ATOM 674 N N . ALA A 1 86 ? 8.507 -8.955 15.561 1.00 47.97 86 ALA A N 1
ATOM 675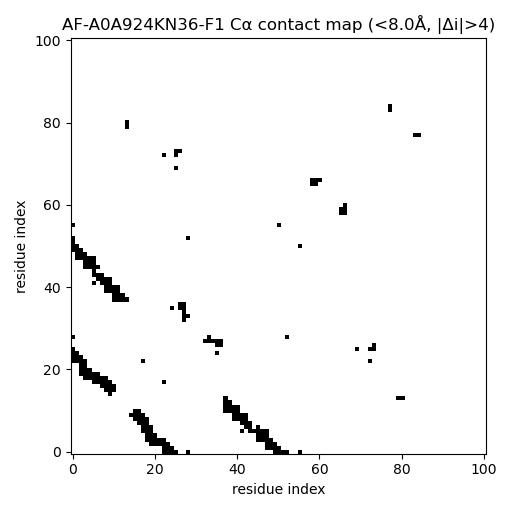 C CA . ALA A 1 86 ? 8.796 -9.115 16.979 1.00 47.97 86 ALA A CA 1
ATOM 676 C C . ALA A 1 86 ? 7.903 -8.206 17.837 1.00 47.97 86 ALA A C 1
ATOM 678 O O . ALA A 1 86 ? 7.434 -8.645 18.88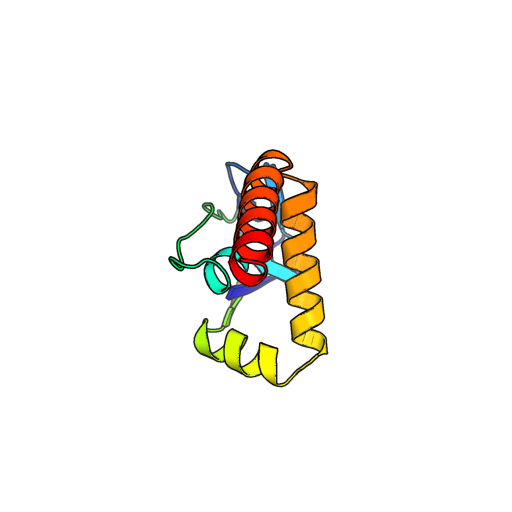7 1.00 47.97 86 ALA A O 1
ATOM 679 N N . ASP A 1 87 ? 7.608 -7.001 17.343 1.00 46.62 87 ASP A N 1
ATOM 680 C CA . ASP A 1 87 ? 6.770 -6.014 18.026 1.00 46.62 87 ASP A CA 1
ATOM 681 C C . ASP A 1 87 ? 5.298 -6.454 18.038 1.00 46.62 87 ASP A C 1
ATOM 683 O O . ASP A 1 87 ? 4.670 -6.568 19.088 1.00 46.62 87 ASP A O 1
ATOM 687 N N . THR A 1 88 ? 4.784 -6.893 16.885 1.00 51.81 88 THR A N 1
ATOM 688 C CA . THR A 1 88 ? 3.412 -7.408 16.771 1.00 51.81 88 THR A CA 1
ATOM 689 C C . THR A 1 88 ? 3.194 -8.657 17.637 1.00 51.81 88 THR A C 1
ATOM 691 O O . THR A 1 88 ? 2.176 -8.785 18.313 1.00 51.81 88 THR A O 1
ATOM 694 N N . ARG A 1 89 ? 4.163 -9.587 17.697 1.00 47.25 89 ARG A N 1
ATOM 695 C CA . ARG A 1 89 ? 4.075 -10.772 18.574 1.00 47.25 89 ARG A CA 1
ATOM 696 C C . ARG A 1 89 ? 4.062 -10.395 20.061 1.00 47.25 89 ARG A C 1
ATOM 698 O O . ARG A 1 89 ? 3.402 -11.082 20.843 1.00 47.25 89 ARG A O 1
ATOM 705 N N . ALA A 1 90 ? 4.775 -9.338 20.449 1.00 45.91 90 ALA A N 1
ATOM 706 C CA . ALA A 1 90 ? 4.766 -8.829 21.816 1.00 45.91 90 ALA A CA 1
ATOM 707 C C . ALA A 1 90 ? 3.407 -8.203 22.178 1.00 45.91 90 ALA A C 1
ATOM 709 O O . ALA A 1 90 ? 2.879 -8.479 23.255 1.00 45.91 90 ALA A O 1
ATOM 710 N N . GLU A 1 91 ? 2.789 -7.456 21.261 1.00 49.66 91 GLU A N 1
ATOM 711 C CA . GLU A 1 91 ? 1.459 -6.861 21.448 1.00 49.66 91 GLU A CA 1
ATOM 712 C C . GLU A 1 91 ? 0.344 -7.915 21.529 1.00 49.66 91 GLU A C 1
ATOM 714 O O . GLU A 1 91 ? -0.446 -7.897 22.475 1.00 49.66 91 GLU A O 1
ATOM 719 N N . PHE A 1 92 ? 0.331 -8.909 20.630 1.00 52.62 92 PHE A N 1
ATOM 720 C CA . PHE A 1 92 ? -0.621 -10.028 20.704 1.00 52.62 92 PHE A CA 1
ATOM 721 C C . PHE A 1 92 ? -0.447 -10.855 21.987 1.00 52.62 92 PHE A C 1
ATOM 723 O O . PHE A 1 92 ? -1.432 -11.258 22.605 1.00 52.62 92 PHE A O 1
ATOM 730 N N . SER A 1 93 ? 0.795 -11.087 22.429 1.00 49.84 93 SER A N 1
ATOM 731 C CA . SER A 1 93 ? 1.061 -11.811 23.679 1.00 49.84 93 SER A CA 1
ATOM 732 C C . SER A 1 93 ? 0.625 -11.032 24.925 1.00 49.84 93 SER A C 1
ATOM 734 O O . SER A 1 93 ? 0.301 -11.659 25.935 1.00 49.84 93 SER A O 1
ATOM 736 N N . ASN A 1 94 ? 0.642 -9.698 24.884 1.00 54.41 94 ASN A N 1
ATOM 737 C CA . ASN A 1 94 ? 0.204 -8.849 25.992 1.00 54.41 94 ASN A CA 1
ATOM 738 C C . ASN A 1 94 ? -1.322 -8.688 26.018 1.00 54.41 94 ASN A C 1
ATOM 740 O O . ASN A 1 94 ? -1.913 -8.759 27.092 1.00 54.41 94 ASN A O 1
ATOM 744 N N . SER A 1 95 ? -1.966 -8.568 24.853 1.00 51.94 95 SER A N 1
ATOM 745 C CA . SER A 1 95 ? -3.430 -8.558 24.732 1.00 51.94 95 SER A CA 1
ATOM 746 C C . SER A 1 95 ? -4.048 -9.880 25.203 1.00 51.94 95 SER A C 1
ATOM 748 O O . SER A 1 95 ? -4.958 -9.857 26.026 1.00 51.94 95 SER A O 1
ATOM 750 N N . ALA A 1 96 ? -3.484 -11.028 24.809 1.00 51.66 96 ALA A N 1
ATOM 751 C CA . ALA A 1 96 ? -3.962 -12.337 25.261 1.00 51.66 96 ALA A CA 1
ATOM 752 C C . ALA A 1 96 ? -3.805 -12.550 26.780 1.00 51.66 96 ALA A C 1
ATOM 754 O O . ALA A 1 96 ? -4.574 -13.284 27.390 1.00 51.66 96 ALA A O 1
ATOM 755 N N . ARG A 1 97 ? -2.811 -11.912 27.415 1.00 53.97 97 ARG A N 1
ATOM 756 C CA . ARG A 1 97 ? -2.623 -11.961 28.875 1.00 53.97 97 ARG A CA 1
ATOM 757 C C . ARG A 1 97 ? -3.603 -11.073 29.639 1.00 53.97 97 ARG A C 1
ATOM 759 O O . ARG A 1 97 ? -3.925 -11.404 30.774 1.00 53.97 97 ARG A O 1
ATOM 766 N N . ALA A 1 98 ? -4.065 -9.978 29.036 1.00 53.44 98 ALA A N 1
ATOM 767 C CA . ALA A 1 98 ? -5.027 -9.063 29.645 1.00 53.44 98 ALA A CA 1
ATOM 768 C C . ALA A 1 98 ? -6.458 -9.633 29.707 1.00 53.44 98 ALA A C 1
ATOM 770 O O . ALA A 1 98 ? -7.223 -9.217 30.565 1.00 53.44 98 ALA A O 1
ATOM 771 N N . GLU A 1 99 ? -6.813 -10.598 28.853 1.00 48.16 99 GLU A N 1
ATOM 772 C CA . GLU A 1 99 ? -8.135 -11.257 28.862 1.00 48.16 99 GLU A CA 1
ATOM 773 C C . GLU A 1 99 ? -8.235 -12.451 29.836 1.00 48.16 99 GLU A C 1
ATOM 775 O O . GLU A 1 99 ? -9.312 -13.012 30.025 1.00 48.16 99 GLU A O 1
ATOM 780 N N . LEU A 1 100 ? -7.119 -12.853 30.455 1.00 52.56 100 LEU A N 1
ATOM 781 C CA . LEU A 1 100 ? -7.024 -13.980 31.399 1.00 52.56 100 LEU A CA 1
ATOM 782 C C . LEU A 1 100 ? -6.810 -13.536 32.862 1.00 52.56 100 LEU A C 1
ATOM 784 O O . LEU A 1 100 ? -6.597 -14.394 33.723 1.00 52.56 100 LEU A O 1
ATOM 788 N N . ALA A 1 101 ? -6.845 -12.228 33.136 1.00 45.03 101 ALA A N 1
ATOM 789 C CA . ALA A 1 101 ? -6.718 -11.613 34.462 1.00 45.03 101 ALA A CA 1
ATOM 790 C C . ALA A 1 101 ? -8.034 -10.941 34.877 1.00 45.03 101 ALA A C 1
ATOM 792 O O . ALA A 1 101 ? -8.351 -10.998 36.086 1.00 45.03 101 ALA A O 1
#

Mean predicted aligned error: 11.55 Å